Protein AF-A0A938KLB4-F1 (afdb_monomer_lite)

Radius of gyration: 11.67 Å; chains: 1; bounding box: 30×19×26 Å

Sequence (46 aa):
MVERLFLSPAHNFVGHHGGPAGTEPTIEVDALECVAGRGVRGDRFF

Secondary structure (DSSP, 8-state):
----EEE-TT-TTTT-TTSPPP-SPPEEES---EETTTEETTSTT-

Foldseek 3Di:
DDDWDWADQVPQPPPQVVHGGDDPDIDIDPDWDQDPPQGTPNHNSD

Structure (mmCIF, N/CA/C/O backbone):
data_AF-A0A938KLB4-F1
#
_entry.id   AF-A0A938KLB4-F1
#
loop_
_atom_site.group_PDB
_atom_site.id
_atom_site.type_symbol
_atom_site.label_atom_id
_atom_site.label_alt_id
_atom_site.label_comp_id
_atom_site.label_asym_id
_atom_site.label_entity_id
_atom_site.label_seq_id
_atom_site.pdbx_PDB_ins_code
_atom_site.Cartn_x
_atom_site.Cartn_y
_atom_site.Cartn_z
_atom_site.occupancy
_atom_site.B_iso_or_equiv
_atom_site.auth_seq_id
_atom_site.auth_comp_id
_atom_site.auth_asym_id
_atom_site.auth_atom_id
_atom_site.pdbx_PDB_model_num
ATOM 1 N N . MET A 1 1 ? -17.181 5.218 -4.484 1.00 79.69 1 MET A N 1
ATOM 2 C CA . MET A 1 1 ? -17.213 3.898 -3.825 1.00 79.69 1 MET A CA 1
ATOM 3 C C . MET A 1 1 ? -15.829 3.289 -3.980 1.00 79.69 1 MET A C 1
ATOM 5 O O . MET A 1 1 ? -15.141 3.656 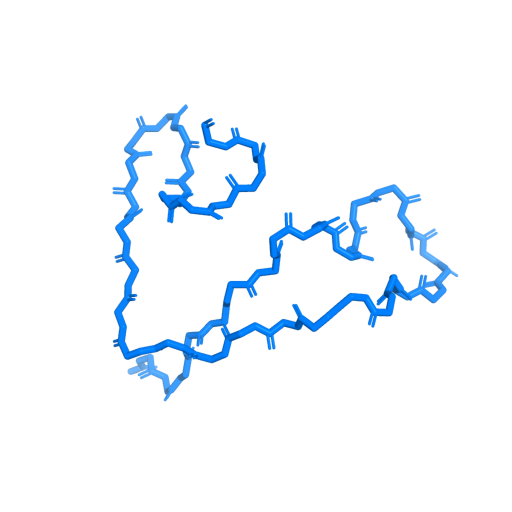-4.926 1.00 79.69 1 MET A O 1
ATOM 9 N N . VAL A 1 2 ? -15.363 2.497 -3.017 1.00 89.69 2 VAL A N 1
ATOM 10 C CA . VAL A 1 2 ? -14.094 1.766 -3.153 1.00 89.69 2 VAL A CA 1
ATOM 11 C C . VAL A 1 2 ? -14.420 0.431 -3.809 1.00 89.69 2 VAL A C 1
ATOM 13 O O . VAL A 1 2 ? -15.265 -0.287 -3.290 1.00 89.69 2 VAL A O 1
ATOM 16 N N . GLU A 1 3 ? -13.787 0.134 -4.944 1.00 95.50 3 GLU A N 1
ATOM 17 C CA . GLU A 1 3 ? -14.114 -1.055 -5.746 1.00 95.50 3 GLU A CA 1
ATOM 18 C C . GLU A 1 3 ? -13.283 -2.280 -5.351 1.00 95.50 3 GLU A C 1
ATOM 20 O O . GLU A 1 3 ? -13.803 -3.388 -5.316 1.00 95.50 3 GLU A O 1
ATOM 25 N N . ARG A 1 4 ? -11.986 -2.094 -5.067 1.00 96.56 4 ARG A N 1
ATOM 26 C CA . ARG A 1 4 ? -11.050 -3.171 -4.708 1.00 96.56 4 ARG A CA 1
ATOM 27 C C . ARG A 1 4 ? -9.953 -2.654 -3.794 1.00 96.56 4 ARG A C 1
ATOM 29 O O . ARG A 1 4 ? -9.548 -1.493 -3.908 1.00 96.56 4 ARG A O 1
ATOM 36 N N . LEU A 1 5 ? -9.446 -3.529 -2.937 1.00 95.38 5 LEU A N 1
ATOM 37 C CA . LEU A 1 5 ? -8.343 -3.244 -2.030 1.00 95.38 5 LEU A CA 1
ATOM 38 C C . LEU A 1 5 ? -7.217 -4.243 -2.266 1.00 95.38 5 LEU A C 1
ATOM 40 O O . LEU A 1 5 ? -7.449 -5.434 -2.444 1.00 95.38 5 LEU A O 1
ATOM 44 N N . PHE A 1 6 ? -5.990 -3.735 -2.248 1.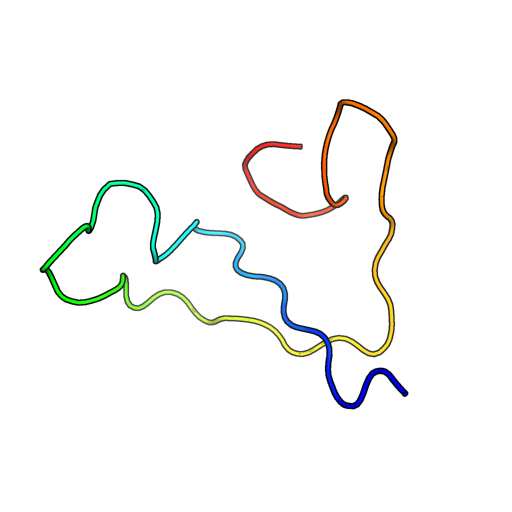00 94.06 6 PHE A N 1
ATOM 45 C CA . PHE A 1 6 ? -4.795 -4.507 -2.545 1.00 94.06 6 PHE A CA 1
ATOM 46 C C . PHE A 1 6 ? -3.709 -4.201 -1.518 1.00 94.06 6 PHE A C 1
ATOM 48 O O . PHE A 1 6 ? -3.372 -3.037 -1.296 1.00 94.06 6 PHE A O 1
ATOM 55 N N . LEU A 1 7 ? -3.141 -5.246 -0.923 1.00 93.31 7 LEU A N 1
ATOM 56 C CA . LEU A 1 7 ? -1.975 -5.181 -0.051 1.00 93.31 7 LEU A CA 1
ATOM 57 C C . LEU A 1 7 ? -0.736 -5.609 -0.844 1.00 93.31 7 LEU A C 1
ATOM 59 O O . LEU A 1 7 ? -0.752 -6.661 -1.476 1.00 93.31 7 LEU A O 1
ATOM 63 N N . SER A 1 8 ? 0.343 -4.824 -0.811 1.00 92.25 8 SER A N 1
ATOM 64 C CA . SER A 1 8 ? 1.624 -5.167 -1.449 1.00 92.25 8 SER A CA 1
ATOM 65 C C . SER A 1 8 ? 2.692 -5.390 -0.372 1.00 92.25 8 SER A C 1
ATOM 67 O O . SER A 1 8 ? 3.450 -4.468 -0.071 1.00 92.25 8 SER A O 1
ATOM 69 N N . PRO A 1 9 ? 2.793 -6.599 0.221 1.00 89.62 9 PRO A N 1
ATOM 70 C CA . PRO A 1 9 ? 3.646 -6.826 1.389 1.00 89.62 9 PRO A CA 1
ATOM 71 C C . PRO A 1 9 ? 5.123 -6.504 1.140 1.00 89.62 9 PRO A C 1
ATOM 73 O O . PRO A 1 9 ? 5.833 -6.111 2.057 1.00 89.62 9 PRO A O 1
ATOM 76 N N . ALA A 1 10 ? 5.610 -6.643 -0.095 1.00 91.00 10 ALA A N 1
ATOM 77 C CA . ALA A 1 10 ? 7.007 -6.376 -0.439 1.00 91.00 10 ALA A CA 1
ATOM 78 C C . ALA A 1 10 ? 7.285 -4.957 -0.947 1.00 91.00 10 ALA A C 1
ATOM 80 O O . ALA A 1 10 ? 8.426 -4.673 -1.304 1.00 91.00 10 ALA A O 1
ATOM 81 N N . HIS A 1 11 ? 6.298 -4.054 -0.957 1.00 90.56 11 HIS A N 1
ATOM 82 C CA . HIS A 1 11 ? 6.477 -2.690 -1.464 1.00 90.56 11 HIS A CA 1
ATOM 83 C C . HIS A 1 11 ? 7.017 -2.636 -2.892 1.00 90.56 11 HIS A C 1
ATOM 85 O O . HIS A 1 11 ? 7.998 -1.946 -3.175 1.00 90.56 11 HIS A O 1
ATOM 91 N N . ASN A 1 12 ? 6.350 -3.319 -3.820 1.00 92.25 12 ASN A N 1
ATOM 92 C CA . ASN A 1 12 ? 6.857 -3.494 -5.184 1.00 92.25 12 ASN A CA 1
ATOM 93 C C . ASN A 1 12 ? 7.159 -2.186 -5.937 1.00 92.25 12 ASN A C 1
ATOM 95 O O . ASN A 1 12 ? 7.856 -2.218 -6.946 1.00 92.25 12 ASN A O 1
ATOM 99 N N . PHE A 1 13 ? 6.664 -1.039 -5.476 1.00 90.94 13 PHE A N 1
ATOM 100 C CA . PHE A 1 13 ? 6.825 0.256 -6.139 1.00 90.94 13 PHE A CA 1
ATOM 101 C C . PHE A 1 13 ? 7.843 1.184 -5.460 1.00 90.94 13 PHE A C 1
ATOM 103 O O . PHE A 1 13 ? 8.302 2.149 -6.073 1.00 90.94 13 PHE A O 1
ATOM 110 N N . VAL A 1 14 ? 8.207 0.928 -4.201 1.00 91.81 14 VAL A N 1
ATOM 111 C CA . VAL A 1 14 ? 9.071 1.837 -3.436 1.00 91.81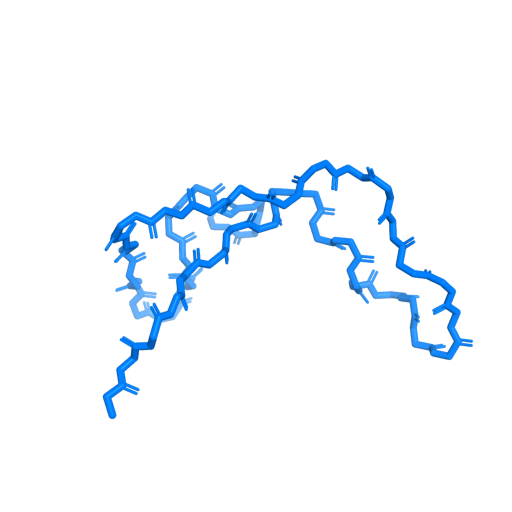 14 VAL A CA 1
ATOM 112 C C . VAL A 1 14 ? 10.496 1.768 -3.975 1.00 91.81 14 VAL A C 1
ATOM 114 O O . VAL A 1 14 ? 11.072 0.694 -4.090 1.00 91.81 14 VAL A O 1
ATOM 117 N N . GLY A 1 15 ? 11.072 2.925 -4.310 1.00 92.38 15 GLY A N 1
ATOM 118 C CA . GLY A 1 15 ? 12.423 3.014 -4.875 1.00 92.38 15 GLY A CA 1
ATOM 119 C C . GLY A 1 15 ? 12.528 2.662 -6.366 1.00 92.38 15 GLY A C 1
ATOM 120 O O . GLY A 1 15 ? 13.609 2.795 -6.929 1.00 92.38 15 GLY A O 1
ATOM 121 N N . HIS A 1 16 ? 11.429 2.288 -7.031 1.00 91.31 16 HIS A N 1
ATOM 122 C CA . HIS A 1 16 ? 11.407 1.909 -8.453 1.00 91.31 16 HIS A CA 1
ATOM 123 C C . HIS A 1 16 ? 10.857 3.017 -9.370 1.00 91.31 16 HIS A C 1
ATOM 125 O O . HIS A 1 16 ? 10.209 2.744 -10.380 1.00 91.31 16 HIS A O 1
ATOM 131 N N . HIS A 1 17 ? 11.085 4.291 -9.036 1.00 93.25 17 HIS A N 1
ATOM 132 C CA . HIS A 1 17 ? 10.584 5.405 -9.845 1.00 93.25 17 HIS A CA 1
ATOM 133 C C . HIS A 1 17 ? 11.174 5.371 -11.268 1.00 93.25 17 HIS A C 1
ATOM 135 O O . HIS A 1 17 ? 12.384 5.491 -11.447 1.00 93.25 17 HIS A O 1
ATOM 141 N N . GLY A 1 18 ? 10.312 5.227 -12.280 1.00 94.25 18 GLY A N 1
ATOM 142 C CA . GLY A 1 18 ? 10.709 5.112 -13.691 1.00 94.25 18 GLY A CA 1
ATOM 143 C C . GLY A 1 18 ? 11.193 3.718 -14.117 1.00 94.25 18 GLY A C 1
ATOM 144 O O . GLY A 1 18 ? 11.566 3.543 -15.274 1.00 94.25 18 GLY A O 1
ATOM 145 N N . GLY A 1 19 ? 11.180 2.738 -13.210 1.00 95.31 19 GLY A N 1
ATOM 146 C CA . GLY A 1 19 ? 11.524 1.343 -13.477 1.00 95.31 19 GLY A CA 1
ATOM 147 C C . GLY A 1 19 ? 10.320 0.400 -13.364 1.00 95.31 19 GLY A C 1
ATOM 148 O O . GLY A 1 19 ? 9.220 0.827 -13.001 1.00 95.31 19 GLY A O 1
ATOM 149 N N . PRO A 1 20 ? 10.507 -0.893 -13.682 1.00 95.81 20 PRO A N 1
ATOM 150 C CA . PRO A 1 20 ? 9.490 -1.905 -13.432 1.00 95.81 20 PRO A CA 1
ATOM 151 C C . PRO A 1 20 ? 9.262 -2.085 -11.926 1.00 95.81 20 PRO A C 1
ATOM 153 O O . PRO A 1 20 ? 10.183 -1.945 -11.122 1.00 95.81 20 PRO A O 1
ATOM 156 N N . ALA A 1 21 ? 8.033 -2.431 -11.551 1.00 94.81 21 ALA A N 1
ATOM 157 C CA . ALA A 1 21 ? 7.721 -2.825 -10.184 1.00 94.81 21 ALA A CA 1
ATOM 158 C C . ALA A 1 21 ? 8.355 -4.187 -9.836 1.00 94.81 21 ALA A C 1
ATOM 160 O O . ALA A 1 21 ? 8.637 -5.002 -10.717 1.00 94.81 21 ALA A O 1
ATOM 161 N N . GLY A 1 22 ? 8.528 -4.449 -8.540 1.00 94.00 22 GLY A N 1
ATOM 162 C CA . GLY A 1 22 ? 8.856 -5.775 -8.022 1.00 94.00 22 GLY A CA 1
ATOM 163 C C . GLY A 1 22 ? 7.781 -6.8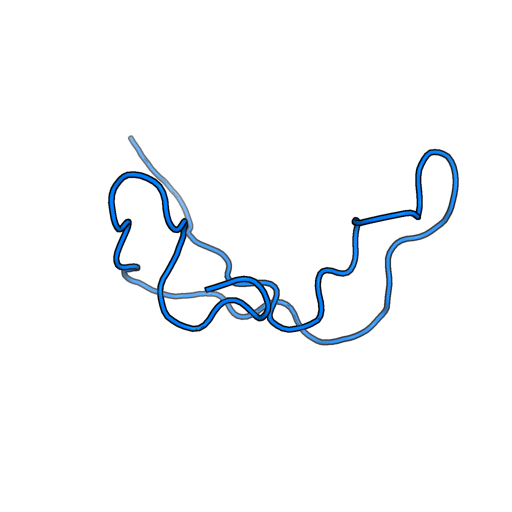13 -8.367 1.00 94.00 22 GLY A C 1
ATOM 164 O O . GLY A 1 22 ? 6.638 -6.471 -8.674 1.00 94.00 22 GLY A O 1
ATOM 165 N N . THR A 1 23 ? 8.151 -8.090 -8.312 1.00 95.38 23 THR A N 1
ATOM 166 C CA . THR A 1 23 ? 7.317 -9.207 -8.789 1.00 95.38 23 THR A CA 1
ATOM 167 C C . THR A 1 23 ? 6.615 -9.988 -7.679 1.00 95.38 23 THR A C 1
ATOM 169 O O . THR A 1 23 ? 5.937 -10.969 -7.975 1.00 95.38 23 THR A O 1
ATOM 172 N N . GLU A 1 24 ? 6.770 -9.593 -6.413 1.00 93.50 24 GLU A N 1
ATOM 173 C CA . GLU A 1 24 ? 6.082 -10.258 -5.301 1.00 93.50 24 GLU A CA 1
ATOM 174 C C . GLU A 1 24 ? 4.556 -10.100 -5.454 1.00 93.50 24 GLU A C 1
ATOM 176 O O . GLU A 1 24 ? 4.094 -9.035 -5.875 1.00 93.50 24 GLU A O 1
ATOM 181 N N . PRO A 1 25 ? 3.731 -11.108 -5.134 1.00 93.31 25 PRO A N 1
ATOM 182 C CA . PRO A 1 25 ? 2.287 -10.985 -5.246 1.00 93.31 25 PRO A CA 1
ATOM 183 C C . PRO A 1 25 ? 1.736 -9.812 -4.431 1.00 93.31 25 PRO A C 1
ATOM 185 O O . PRO A 1 25 ? 2.018 -9.634 -3.247 1.00 93.31 25 PRO A O 1
ATOM 188 N N . THR A 1 26 ? 0.886 -9.031 -5.091 1.00 93.75 26 THR A N 1
ATOM 189 C CA . THR A 1 26 ? -0.046 -8.129 -4.418 1.00 93.75 26 THR A CA 1
ATOM 190 C C . THR A 1 26 ? -1.316 -8.920 -4.120 1.00 93.75 26 THR A C 1
ATOM 192 O O . THR A 1 26 ? -1.808 -9.646 -4.982 1.00 93.75 26 THR A O 1
ATOM 195 N N . ILE A 1 27 ? -1.819 -8.811 -2.897 1.00 94.50 27 ILE A N 1
ATOM 196 C CA . ILE A 1 27 ? -2.913 -9.623 -2.373 1.00 94.50 27 ILE A CA 1
ATOM 197 C C . ILE A 1 27 ? -4.180 -8.775 -2.381 1.00 94.50 27 ILE A C 1
ATOM 199 O O . ILE A 1 27 ? -4.218 -7.719 -1.751 1.00 94.50 27 ILE A O 1
ATOM 203 N N . GLU A 1 28 ? -5.206 -9.220 -3.097 1.00 96.50 28 GLU A N 1
ATOM 204 C CA . GLU A 1 28 ? -6.536 -8.616 -3.011 1.00 96.50 28 GLU A CA 1
ATOM 205 C C . GLU A 1 28 ? -7.188 -8.990 -1.674 1.00 96.50 28 GLU A C 1
ATOM 207 O O . GLU A 1 28 ? -7.107 -10.141 -1.242 1.00 96.50 28 GLU A O 1
ATOM 212 N N . VAL A 1 29 ? -7.793 -8.014 -1.001 1.00 95.25 29 VAL A N 1
ATOM 213 C CA . VAL A 1 29 ? -8.431 -8.198 0.309 1.00 95.25 29 VAL A CA 1
ATOM 214 C C . VAL A 1 29 ? -9.795 -7.521 0.339 1.00 95.25 29 VAL A C 1
ATOM 216 O O . VAL A 1 29 ? -9.994 -6.488 -0.292 1.00 95.25 29 VAL A O 1
ATOM 219 N N . ASP A 1 30 ? -10.725 -8.058 1.124 1.00 96.31 30 ASP A N 1
ATOM 220 C CA . ASP A 1 30 ? -12.055 -7.450 1.286 1.00 96.31 30 ASP A CA 1
ATOM 221 C C . ASP A 1 30 ? -12.033 -6.239 2.234 1.00 96.31 30 ASP A C 1
ATOM 223 O O . ASP A 1 30 ? -12.902 -5.369 2.184 1.00 96.31 30 ASP A O 1
ATOM 227 N N . ALA A 1 31 ? -11.033 -6.175 3.118 1.00 94.88 31 ALA A N 1
ATOM 228 C CA . ALA A 1 31 ? -10.863 -5.107 4.091 1.00 94.88 31 ALA A CA 1
ATOM 229 C C . ALA A 1 31 ? -9.392 -4.947 4.495 1.00 94.88 31 ALA A C 1
ATOM 231 O O . ALA A 1 31 ? -8.599 -5.886 4.422 1.00 94.88 31 ALA A O 1
ATOM 232 N N . LEU A 1 32 ? -9.047 -3.751 4.972 1.00 94.25 32 LEU A N 1
ATOM 233 C CA . LEU A 1 32 ? -7.742 -3.434 5.544 1.00 94.25 32 LEU A CA 1
ATOM 234 C C . LEU A 1 32 ? -7.884 -2.476 6.733 1.00 94.25 32 LEU A C 1
ATOM 236 O O . LEU A 1 32 ? -8.871 -1.748 6.841 1.00 94.25 32 LEU A O 1
ATOM 240 N N . GLU A 1 33 ? -6.898 -2.478 7.629 1.00 95.25 33 GLU A N 1
ATOM 241 C CA . GLU A 1 33 ? -6.870 -1.605 8.808 1.00 95.25 33 GLU A CA 1
ATOM 242 C C . GLU A 1 33 ? -5.875 -0.459 8.597 1.00 95.25 33 GLU A C 1
ATOM 244 O O . GLU A 1 33 ? -4.663 -0.678 8.572 1.00 95.25 33 GLU A O 1
ATOM 249 N N . CYS A 1 34 ? -6.391 0.767 8.479 1.00 94.00 34 CYS A N 1
ATOM 250 C CA . CYS A 1 34 ? -5.588 1.988 8.456 1.00 94.00 34 CYS A CA 1
ATOM 251 C C . CYS A 1 34 ? -5.352 2.497 9.882 1.00 94.00 34 CYS A C 1
ATOM 253 O O . CYS A 1 34 ? -6.293 2.898 10.568 1.00 94.00 34 CYS A O 1
ATOM 255 N N . VAL A 1 35 ? -4.093 2.556 10.307 1.00 95.56 35 VAL A N 1
ATOM 256 C CA . VAL A 1 35 ? -3.686 3.087 11.611 1.00 95.56 35 VAL A CA 1
ATOM 257 C C . VAL A 1 35 ? -3.041 4.459 11.426 1.00 95.56 35 VAL A C 1
ATOM 259 O O . VAL A 1 35 ? -2.057 4.620 10.696 1.00 95.56 35 VAL A O 1
ATOM 262 N N . ALA A 1 36 ? -3.602 5.467 12.097 1.00 95.38 36 ALA A N 1
ATOM 263 C CA . ALA A 1 36 ? -3.157 6.853 11.987 1.00 95.38 36 ALA A CA 1
ATOM 264 C C . ALA A 1 36 ? -1.663 6.995 12.325 1.00 95.38 36 ALA A C 1
ATOM 266 O O . ALA A 1 36 ? -1.200 6.533 13.367 1.00 95.38 36 ALA A O 1
ATOM 267 N N . GLY A 1 37 ? -0.908 7.619 11.417 1.00 93.94 37 GLY A N 1
ATOM 268 C CA . GLY A 1 37 ? 0.539 7.811 11.554 1.00 93.94 37 GLY A CA 1
ATOM 269 C C . GLY A 1 37 ? 1.395 6.555 11.349 1.00 93.94 37 GLY A C 1
ATOM 270 O O . GLY A 1 37 ? 2.608 6.650 11.499 1.00 93.94 37 GLY A O 1
ATOM 271 N N . ARG A 1 38 ? 0.801 5.398 11.014 1.00 92.06 38 ARG A N 1
ATOM 272 C CA . ARG A 1 38 ? 1.520 4.118 10.847 1.00 92.06 38 ARG A CA 1
ATOM 273 C C . ARG A 1 38 ? 1.267 3.403 9.522 1.00 92.06 38 ARG A C 1
ATOM 275 O O . ARG A 1 38 ? 2.063 2.561 9.139 1.00 92.06 38 ARG A O 1
ATOM 282 N N . GLY A 1 39 ? 0.185 3.729 8.819 1.00 91.62 39 GLY A N 1
ATOM 283 C CA . GLY A 1 39 ? -0.144 3.099 7.538 1.00 91.62 39 GLY A CA 1
ATOM 28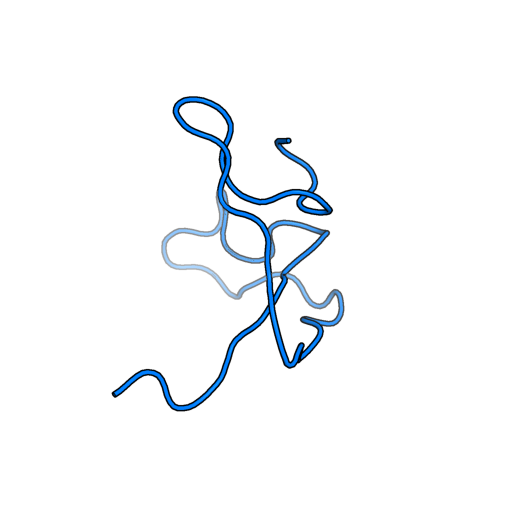4 C C . GLY A 1 39 ? -1.103 1.921 7.697 1.00 91.62 39 GLY A C 1
ATOM 285 O O . GLY A 1 39 ? -2.031 1.993 8.501 1.00 91.62 39 GLY A O 1
ATOM 286 N N . VAL A 1 40 ? -0.922 0.865 6.900 1.00 93.12 40 VAL A N 1
ATOM 287 C CA . VAL A 1 40 ? -1.853 -0.274 6.815 1.00 93.12 40 VAL A CA 1
ATOM 288 C C . VAL A 1 40 ? -1.295 -1.482 7.562 1.00 93.12 40 VAL A C 1
ATOM 290 O O . VAL A 1 40 ? -0.169 -1.896 7.312 1.00 93.12 40 VAL A O 1
ATOM 293 N N . ARG A 1 41 ? -2.072 -2.092 8.462 1.00 91.12 41 ARG A N 1
ATOM 294 C CA . ARG A 1 41 ? -1.630 -3.315 9.153 1.00 91.12 41 ARG A CA 1
ATOM 295 C C . ARG A 1 41 ? -1.414 -4.459 8.152 1.00 91.12 41 ARG A C 1
ATOM 297 O O . ARG A 1 41 ? -2.278 -4.729 7.325 1.00 91.12 41 ARG A O 1
ATOM 304 N N . GLY A 1 42 ? -0.283 -5.158 8.274 1.00 84.00 42 GLY A N 1
ATOM 305 C CA . GLY A 1 42 ? 0.113 -6.249 7.369 1.00 84.00 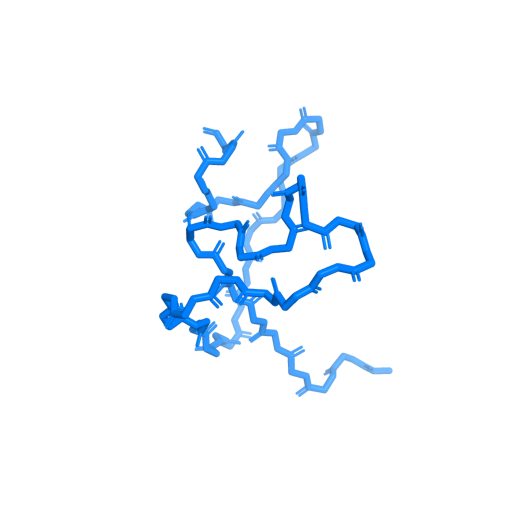42 GLY A CA 1
ATOM 306 C C . GLY A 1 42 ? 0.975 -5.793 6.189 1.00 84.00 42 GLY A C 1
ATOM 307 O O . GLY A 1 42 ? 1.505 -6.626 5.458 1.00 84.00 42 GLY A O 1
ATOM 308 N N . ASP A 1 43 ? 1.156 -4.485 6.033 1.00 86.88 43 ASP A N 1
ATOM 309 C CA . ASP A 1 43 ? 2.160 -3.912 5.153 1.00 86.88 43 ASP A CA 1
ATOM 310 C C . ASP A 1 43 ? 3.560 -3.985 5.798 1.00 86.88 43 ASP A C 1
ATOM 312 O O . ASP A 1 43 ? 3.694 -3.942 7.022 1.00 86.88 43 ASP A O 1
ATOM 316 N N . ARG A 1 44 ? 4.625 -4.105 4.997 1.00 80.38 44 ARG A N 1
ATOM 317 C CA . ARG A 1 44 ? 6.005 -4.225 5.518 1.00 80.38 44 ARG A CA 1
ATOM 318 C C . ARG A 1 44 ? 6.506 -2.986 6.279 1.00 80.38 44 ARG A C 1
ATOM 320 O O . ARG A 1 44 ? 7.466 -3.131 7.033 1.00 80.38 44 ARG A O 1
ATOM 327 N N . PHE A 1 45 ? 5.936 -1.794 6.081 1.00 81.62 45 PHE A N 1
ATOM 328 C CA . PHE A 1 45 ? 6.352 -0.578 6.793 1.00 81.62 45 PHE A CA 1
ATOM 329 C C . PHE A 1 45 ? 5.493 -0.263 8.031 1.00 81.62 45 PHE A C 1
ATOM 331 O O . PHE A 1 45 ? 5.700 0.783 8.648 1.00 81.62 45 PHE A O 1
ATOM 338 N N . PHE A 1 46 ? 4.564 -1.150 8.404 1.00 78.81 46 PHE A N 1
ATOM 339 C CA . PHE A 1 46 ? 3.721 -1.024 9.599 1.00 78.81 46 PHE A CA 1
ATOM 340 C C . PHE A 1 46 ? 4.456 -1.237 10.936 1.00 78.81 46 PHE A C 1
ATOM 342 O O . PHE A 1 46 ? 5.319 -2.140 11.003 1.00 78.81 46 PHE A O 1
#

pLDDT: mean 92.07, std 4.43, range [78.81, 96.56]